Protein AF-A0A5A7UUC9-F1 (afdb_monomer)

Secondary structure (DSSP, 8-state):
--------------S-HHHHHHHHHHHHTSPTT-EEEEEEPHHHHSS-EEEEEEHHHHHHHHTT-PPPHHHHHHHHHHHHHHHHTS-------PPPHHHHHHGGGS--

Radius of gyration: 18.35 Å; Cα contacts (8 Å, |Δi|>4): 94; chains: 1; bounding box: 54×32×56 Å

Nearest PDB structures (foldseek):
  3ro5-assembly1_B  TM=2.591E-01  e=1.560E+00  Influenza A virus (A/Wilson-Smith/1933(H1N1))
  2o66-assembly1_A  TM=3.266E-01  e=6.724E+00  Arabidopsis thaliana
  8ryt-assembly1_D  TM=3.734E-01  e=8.135E+00  Thogotovirus

Sequence (108 aa):
MPIEKEVVCESTSTLPLALKSILRYAEKVMEKDSSITFSLPADLFGISRKSSVLREDIIDLCNMNEKKTFTFVAYMMYLYSSVIGSKENVQYVFVDPFLISYGNTQES

Foldseek 3Di:
DDDPDPPPCPPPDPFPPVLVVLLCCLVPPNDAQDWDKDWDDCVAAVDTDIAIDTSVLSNCVSVVHDHDLRVVSVVSVVVVVVVVPDPDPDDDHDYRVVVVVVVVPPPD

Organism: Cucumis melo var. makuwa (NCBI:txid1194695)

Structure (mmCIF, N/CA/C/O backbone):
data_AF-A0A5A7UUC9-F1
#
_entry.id   AF-A0A5A7UUC9-F1
#
loop_
_atom_site.group_PDB
_atom_site.id
_atom_site.type_symbol
_atom_site.label_atom_id
_atom_site.label_alt_id
_atom_site.label_comp_id
_atom_site.label_asym_id
_atom_site.label_entity_id
_atom_site.label_seq_id
_atom_site.pdbx_PDB_ins_code
_atom_site.Cartn_x
_atom_site.Cartn_y
_atom_site.Cartn_z
_atom_site.occupancy
_atom_site.B_iso_or_equiv
_atom_site.auth_seq_id
_atom_site.auth_comp_id
_atom_site.auth_asym_id
_atom_site.auth_atom_id
_atom_site.pdbx_PDB_model_num
ATOM 1 N N . MET A 1 1 ? -29.744 -9.091 31.223 1.00 53.84 1 MET A N 1
ATOM 2 C CA . MET A 1 1 ? -28.609 -8.370 30.608 1.00 53.84 1 MET A CA 1
ATOM 3 C C . MET A 1 1 ? -29.135 -7.631 29.394 1.00 53.84 1 MET A C 1
ATOM 5 O O . MET A 1 1 ? -29.783 -8.286 28.583 1.00 53.84 1 MET A O 1
ATOM 9 N N . PRO A 1 2 ? -28.952 -6.309 29.267 1.00 45.28 2 PRO A N 1
ATOM 10 C CA . PRO A 1 2 ? -29.240 -5.652 28.007 1.00 45.28 2 PRO A CA 1
ATOM 11 C C . PRO A 1 2 ? -28.129 -6.016 27.018 1.00 45.28 2 PRO A C 1
ATOM 13 O O . PRO A 1 2 ? -26.950 -5.946 27.351 1.00 45.28 2 PRO A O 1
ATOM 16 N N . ILE A 1 3 ? -28.523 -6.459 25.827 1.00 55.78 3 ILE A N 1
ATOM 17 C CA . IL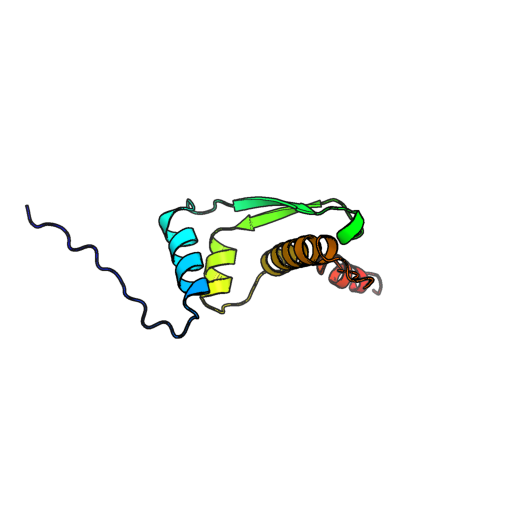E A 1 3 ? -27.624 -6.644 24.690 1.00 55.78 3 ILE A CA 1
ATOM 18 C C . ILE A 1 3 ? -27.105 -5.257 24.321 1.00 55.78 3 ILE A C 1
ATOM 20 O O . ILE A 1 3 ? -27.893 -4.378 23.959 1.00 55.78 3 ILE A O 1
ATOM 24 N N . GLU A 1 4 ? -25.798 -5.056 24.470 1.00 52.66 4 GLU A N 1
ATOM 25 C CA . GLU A 1 4 ? -25.106 -3.894 23.930 1.00 52.66 4 GLU A CA 1
ATOM 26 C C . GLU A 1 4 ? -25.397 -3.853 22.431 1.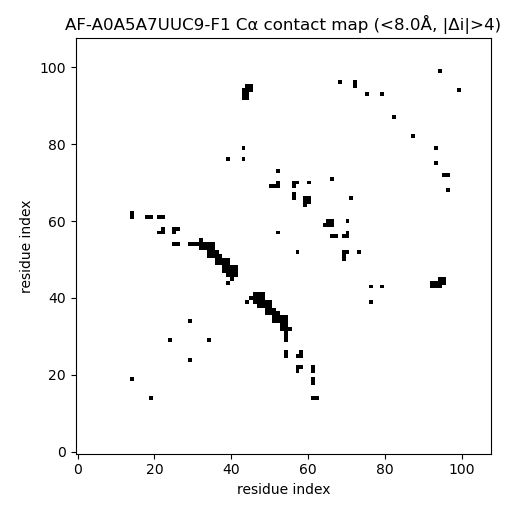00 52.66 4 GLU A C 1
ATOM 28 O O . GLU A 1 4 ? -24.999 -4.731 21.666 1.00 52.66 4 GLU A O 1
ATOM 33 N N . LYS A 1 5 ? -26.191 -2.867 22.014 1.00 54.03 5 LYS A N 1
ATOM 34 C CA . LYS A 1 5 ? -26.396 -2.585 20.600 1.00 54.03 5 LYS A CA 1
ATOM 35 C C . LYS A 1 5 ? -25.043 -2.114 20.086 1.00 54.03 5 LYS A C 1
ATOM 37 O O . LYS A 1 5 ? -24.627 -1.018 20.449 1.00 54.03 5 LYS A O 1
ATOM 42 N N . GLU A 1 6 ? -24.362 -2.950 19.299 1.00 50.28 6 GLU A N 1
ATOM 43 C CA . GLU A 1 6 ? -23.187 -2.550 18.523 1.00 50.28 6 GLU A CA 1
ATOM 44 C C . GLU A 1 6 ? -23.606 -1.288 17.764 1.00 50.28 6 GLU A C 1
ATOM 46 O O . GLU A 1 6 ? -24.454 -1.335 16.869 1.00 50.28 6 GLU A O 1
ATOM 51 N N . VAL A 1 7 ? -23.113 -0.134 18.216 1.00 48.06 7 VAL A N 1
ATOM 52 C CA . VAL A 1 7 ? -23.333 1.140 17.545 1.00 48.06 7 VAL A CA 1
ATOM 53 C C . VAL A 1 7 ? -22.526 1.038 16.264 1.00 48.06 7 VAL A C 1
ATOM 55 O O . VAL A 1 7 ? -21.350 1.389 16.214 1.00 48.06 7 VAL A O 1
ATOM 58 N N . VAL A 1 8 ? -23.151 0.476 15.232 1.00 53.34 8 VAL A N 1
ATOM 59 C CA . VAL A 1 8 ? -22.674 0.585 13.865 1.00 53.34 8 VAL A CA 1
ATOM 60 C C . VAL A 1 8 ? -22.753 2.068 13.559 1.00 53.34 8 VAL A C 1
ATOM 62 O O . VAL A 1 8 ? -23.818 2.614 13.274 1.00 53.34 8 VAL A O 1
ATOM 65 N N . CYS A 1 9 ? -21.614 2.736 13.712 1.00 49.44 9 CYS A N 1
ATOM 66 C CA . CYS A 1 9 ? -21.390 4.045 13.140 1.00 49.44 9 CYS A CA 1
ATOM 67 C C . CYS A 1 9 ? -21.446 3.834 11.628 1.00 49.44 9 CYS A C 1
ATOM 69 O O . CYS A 1 9 ? -20.447 3.510 10.988 1.00 49.44 9 CYS A O 1
ATOM 71 N N . GLU A 1 10 ? -22.651 3.900 11.071 1.00 48.47 10 GLU A N 1
ATOM 72 C CA . GLU A 1 10 ? -22.869 3.928 9.638 1.00 48.47 10 GLU A CA 1
ATOM 73 C C . GLU A 1 10 ? -22.331 5.277 9.174 1.00 48.47 10 GLU A C 1
ATOM 75 O O . GLU A 1 10 ? -23.020 6.296 9.170 1.00 48.47 10 GLU A O 1
ATOM 80 N N . SER A 1 11 ? -21.021 5.312 8.930 1.00 50.34 11 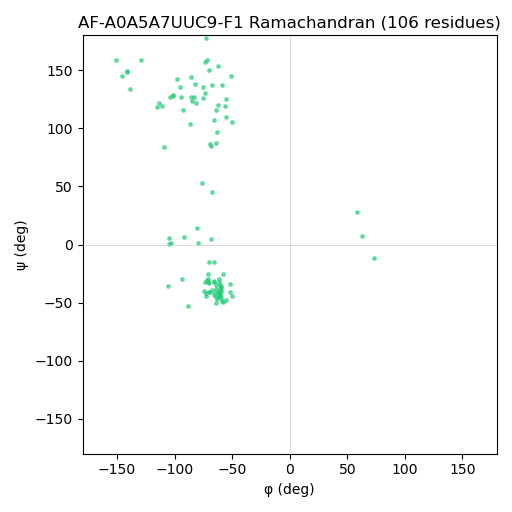SER A N 1
ATOM 81 C CA . SER A 1 11 ? -20.321 6.514 8.525 1.00 50.34 11 SER A CA 1
ATOM 82 C C . SER A 1 11 ? -21.030 7.017 7.272 1.00 50.34 11 SER A C 1
ATOM 84 O O . SER A 1 11 ? -21.080 6.315 6.256 1.00 50.34 11 SER A O 1
ATOM 86 N N . THR A 1 12 ? -21.577 8.231 7.339 1.00 49.62 12 THR A N 1
ATOM 87 C CA . THR A 1 12 ? -22.193 9.001 6.243 1.00 49.62 12 THR A CA 1
ATOM 88 C C . THR A 1 12 ? -21.139 9.426 5.216 1.00 49.62 12 THR A C 1
ATOM 90 O O . THR A 1 12 ? -21.022 10.579 4.815 1.00 49.62 12 THR A O 1
ATOM 93 N N . SER A 1 13 ? -20.282 8.485 4.862 1.00 56.06 13 SER A N 1
ATOM 94 C CA . SER A 1 13 ? -19.069 8.661 4.109 1.00 56.06 13 SER A CA 1
ATOM 95 C C . SER A 1 13 ? -19.437 8.630 2.627 1.00 56.06 13 SER A C 1
ATOM 97 O O . SER A 1 13 ? -20.038 7.672 2.134 1.00 56.06 13 SER A O 1
ATOM 99 N N . THR A 1 14 ? -19.087 9.697 1.913 1.00 74.75 14 THR A N 1
ATOM 100 C CA . THR A 1 14 ? -19.160 9.829 0.446 1.00 74.75 14 THR A CA 1
ATOM 101 C C . THR A 1 14 ? -18.159 8.920 -0.276 1.00 74.75 14 THR A C 1
ATOM 103 O O . THR A 1 14 ? -18.028 8.966 -1.497 1.00 74.75 14 THR A O 1
ATOM 106 N N . LEU A 1 15 ? -17.443 8.084 0.474 1.00 79.38 15 LEU A N 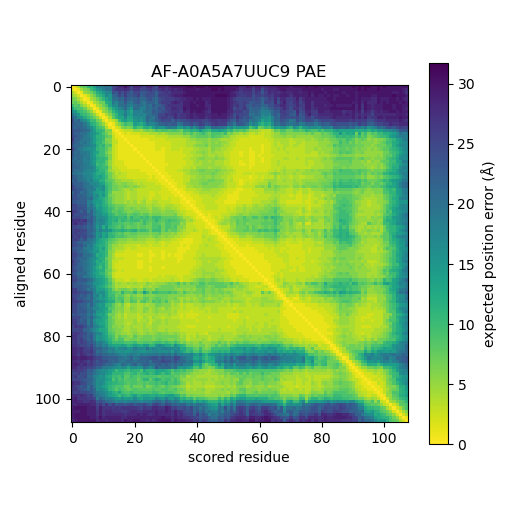1
ATOM 107 C CA . LEU A 1 15 ? -16.417 7.196 -0.025 1.00 79.38 15 LEU A CA 1
ATOM 108 C C . LEU A 1 15 ? -17.025 6.088 -0.907 1.00 79.38 15 LEU A C 1
ATOM 110 O O . LEU A 1 15 ? -18.043 5.491 -0.533 1.00 79.38 15 LEU A O 1
ATOM 114 N N . PRO A 1 16 ? -16.398 5.762 -2.051 1.00 87.00 16 PRO A N 1
ATOM 115 C CA . PRO A 1 16 ? -16.789 4.628 -2.878 1.00 87.00 16 PRO A CA 1
ATOM 116 C C . PRO A 1 16 ? -16.916 3.330 -2.072 1.00 87.00 16 PRO A C 1
ATOM 118 O O . PRO A 1 16 ? -16.124 3.069 -1.164 1.00 87.00 16 PRO A O 1
ATOM 121 N N . LEU A 1 17 ? -17.879 2.480 -2.445 1.00 89.25 17 LEU A N 1
ATOM 122 C CA . LEU A 1 17 ? -18.189 1.233 -1.733 1.00 89.25 17 LEU A CA 1
ATOM 123 C C . LEU A 1 17 ? -16.951 0.348 -1.512 1.00 89.25 17 LEU A C 1
ATOM 125 O O . LEU A 1 17 ? -16.762 -0.176 -0.420 1.00 89.25 17 LEU A O 1
ATOM 129 N N . ALA A 1 18 ? -16.079 0.239 -2.516 1.00 89.19 18 ALA A N 1
ATOM 130 C CA . ALA A 1 18 ? -14.851 -0.547 -2.419 1.00 89.19 18 ALA A CA 1
ATOM 131 C C . ALA A 1 18 ? -13.914 -0.046 -1.306 1.00 89.19 18 ALA A C 1
ATOM 133 O O . ALA A 1 18 ? -13.397 -0.839 -0.522 1.00 89.19 18 ALA A O 1
ATOM 134 N N . LEU A 1 19 ? -13.740 1.272 -1.189 1.00 89.00 19 LEU A N 1
ATOM 135 C CA . LEU A 1 19 ? -12.899 1.871 -0.155 1.00 89.00 19 LEU A CA 1
ATOM 136 C C . LEU A 1 19 ? -13.545 1.747 1.236 1.00 89.00 19 LEU A C 1
ATOM 138 O O . LEU A 1 19 ? -12.836 1.508 2.207 1.00 89.00 19 LEU A O 1
ATOM 142 N N . LYS A 1 20 ? -14.882 1.780 1.341 1.00 90.62 20 LYS A N 1
ATOM 143 C CA . LYS A 1 20 ? -15.581 1.449 2.600 1.00 90.62 20 LYS A CA 1
ATOM 144 C C . LYS A 1 20 ? -15.315 0.012 3.048 1.00 90.62 20 LYS A C 1
ATOM 146 O O . LYS A 1 20 ? -15.102 -0.236 4.232 1.00 90.62 20 LYS A O 1
ATOM 151 N N . SER A 1 21 ? -15.319 -0.939 2.114 1.00 91.56 21 SER A N 1
ATOM 152 C CA . SER A 1 21 ? -15.003 -2.338 2.416 1.00 91.56 21 SER A CA 1
ATOM 153 C C . SER A 1 21 ? -13.555 -2.510 2.878 1.00 91.56 21 SER A C 1
ATOM 155 O O . SER A 1 21 ? -13.315 -3.235 3.842 1.00 91.56 21 SER A O 1
ATOM 157 N N . ILE A 1 22 ? -12.609 -1.817 2.237 1.00 92.25 22 ILE A N 1
ATOM 158 C CA . ILE A 1 22 ? -11.192 -1.826 2.626 1.00 92.25 22 ILE A CA 1
ATOM 159 C C . ILE A 1 22 ? -11.005 -1.214 4.020 1.00 92.25 22 ILE A C 1
ATOM 161 O O . ILE A 1 22 ? -10.334 -1.817 4.857 1.00 92.25 22 ILE A O 1
ATOM 165 N N . LEU A 1 23 ? -11.649 -0.077 4.303 1.00 92.75 23 LEU A N 1
ATOM 166 C CA . LEU A 1 23 ? -11.619 0.550 5.625 1.00 92.75 23 LEU A CA 1
ATOM 167 C C . LEU A 1 23 ? -12.143 -0.406 6.701 1.00 92.75 23 LEU A C 1
ATOM 169 O O . LEU A 1 23 ? -11.456 -0.667 7.684 1.00 92.75 23 LEU A O 1
ATOM 173 N N . ARG A 1 24 ? -13.311 -1.018 6.467 1.00 93.94 24 ARG A N 1
ATOM 174 C CA . ARG A 1 24 ? -13.903 -1.988 7.400 1.00 93.94 24 ARG A CA 1
ATOM 175 C C . ARG A 1 24 ? -12.990 -3.192 7.639 1.00 93.94 24 ARG A C 1
ATOM 177 O O . ARG A 1 24 ? -12.946 -3.706 8.755 1.00 93.94 24 ARG A O 1
ATOM 184 N N . TYR A 1 25 ? -12.288 -3.660 6.608 1.00 93.06 25 TYR A N 1
ATOM 185 C CA . TYR A 1 25 ? -11.304 -4.729 6.747 1.00 93.06 25 TYR A CA 1
ATOM 186 C C . TYR A 1 25 ? -10.140 -4.295 7.646 1.00 93.06 25 TYR A C 1
ATOM 188 O O . TYR A 1 25 ? -9.836 -4.988 8.614 1.00 93.06 25 TYR A O 1
ATOM 196 N N . ALA A 1 26 ? -9.536 -3.133 7.385 1.00 93.19 26 ALA A N 1
ATOM 197 C CA . ALA A 1 26 ? -8.438 -2.616 8.201 1.00 93.19 26 ALA A CA 1
ATOM 198 C C . ALA A 1 26 ? -8.864 -2.384 9.661 1.00 93.19 26 ALA A C 1
ATOM 200 O O . ALA A 1 26 ? -8.112 -2.663 10.590 1.00 93.19 26 ALA A O 1
ATOM 201 N N . GLU A 1 27 ? -10.093 -1.925 9.887 1.00 92.81 27 GLU A N 1
ATOM 202 C CA . GLU A 1 27 ? -10.601 -1.678 11.234 1.00 92.81 27 GLU A CA 1
ATOM 203 C C . GLU A 1 27 ? -10.910 -2.957 12.013 1.00 92.81 27 GLU A C 1
ATOM 205 O O . GLU A 1 27 ? -10.604 -3.008 13.204 1.00 92.81 27 GLU A O 1
ATOM 210 N N . LYS A 1 28 ? -11.516 -3.966 11.366 1.00 93.75 28 LYS A N 1
ATOM 211 C CA . LYS A 1 28 ? -11.986 -5.190 12.040 1.00 93.75 28 LYS A CA 1
ATOM 212 C C . LYS A 1 28 ? -10.985 -6.346 12.031 1.00 93.75 28 LYS A C 1
ATOM 214 O O . LYS A 1 28 ? -11.057 -7.184 12.923 1.00 93.75 28 LYS A O 1
ATOM 219 N N . VAL A 1 29 ? -10.127 -6.444 11.017 1.00 93.31 29 VAL A N 1
ATOM 220 C CA . VAL A 1 29 ? -9.259 -7.618 10.800 1.00 93.31 29 VAL A CA 1
ATOM 221 C C . VAL A 1 29 ? -7.808 -7.333 11.158 1.00 93.31 29 VAL A C 1
ATOM 223 O O . VAL A 1 29 ? -7.122 -8.221 11.655 1.00 93.31 29 VAL A O 1
ATOM 226 N N . MET A 1 30 ? -7.323 -6.116 10.913 1.00 95.06 30 MET A N 1
ATOM 227 C CA . MET A 1 30 ? -5.936 -5.773 11.216 1.00 95.06 30 MET A CA 1
ATOM 228 C C . MET A 1 30 ? -5.803 -5.323 12.669 1.00 95.06 30 MET A C 1
ATOM 230 O O . MET A 1 30 ? -6.493 -4.402 13.111 1.00 95.06 30 MET A O 1
ATOM 234 N N . GLU A 1 31 ? -4.883 -5.952 13.403 1.00 94.44 31 GLU A N 1
ATOM 235 C CA . GLU A 1 31 ? -4.502 -5.504 14.741 1.00 94.44 31 GLU A CA 1
ATOM 236 C C . GLU A 1 31 ? -3.894 -4.097 14.680 1.00 94.44 31 GLU A C 1
ATOM 238 O O . GLU A 1 31 ? -3.340 -3.673 13.658 1.00 94.44 31 GLU A O 1
ATOM 243 N N . LYS A 1 32 ? -3.998 -3.355 15.781 1.00 89.94 32 LYS A N 1
ATOM 244 C CA . LYS A 1 32 ? -3.392 -2.027 15.886 1.00 89.94 32 LYS A CA 1
ATOM 245 C C . LYS A 1 32 ? -1.877 -2.120 15.660 1.00 89.94 32 LYS A C 1
ATOM 247 O O . LYS A 1 32 ? -1.252 -3.052 16.155 1.00 89.94 32 LYS A O 1
ATOM 252 N N . ASP A 1 33 ? -1.316 -1.181 14.897 1.00 88.56 33 ASP A N 1
ATOM 253 C CA . ASP A 1 33 ? 0.112 -1.123 14.543 1.00 88.56 33 ASP A CA 1
ATOM 254 C C . ASP A 1 33 ? 0.619 -2.325 13.711 1.00 88.56 33 ASP A C 1
ATOM 256 O O . ASP A 1 33 ? 1.815 -2.451 13.435 1.00 88.56 33 ASP A O 1
ATOM 260 N N . SER A 1 34 ? -0.284 -3.208 13.266 1.00 94.00 34 SER A N 1
ATOM 261 C CA . SER A 1 34 ? 0.065 -4.293 12.352 1.00 94.00 34 SER A CA 1
ATOM 262 C C . SER A 1 34 ? 0.346 -3.766 10.947 1.00 94.00 34 SER A C 1
ATOM 264 O O . SER A 1 34 ? -0.074 -2.674 10.547 1.00 94.00 34 SER A O 1
ATOM 266 N N . SER A 1 35 ? 1.076 -4.568 10.176 1.00 93.12 35 SER A N 1
ATOM 267 C CA . SER A 1 35 ? 1.472 -4.192 8.828 1.00 93.12 35 SER A CA 1
ATOM 268 C C . SER A 1 35 ? 1.418 -5.363 7.866 1.00 93.12 35 SER A C 1
ATOM 270 O O . SER A 1 35 ? 1.662 -6.514 8.230 1.00 93.12 35 SER A O 1
ATOM 272 N N . ILE A 1 36 ? 1.122 -5.046 6.610 1.00 92.12 36 ILE A N 1
ATOM 273 C CA . ILE A 1 36 ? 1.276 -5.970 5.494 1.00 92.12 36 ILE A CA 1
ATOM 274 C C . ILE A 1 36 ? 2.666 -5.725 4.922 1.00 92.12 36 ILE A C 1
ATOM 276 O O . ILE A 1 36 ? 2.948 -4.635 4.424 1.00 92.12 36 ILE A O 1
ATOM 280 N N . THR A 1 37 ? 3.538 -6.727 5.006 1.00 92.50 37 THR A N 1
ATOM 281 C CA . THR A 1 37 ? 4.906 -6.641 4.483 1.00 92.50 37 THR A CA 1
ATOM 282 C C . THR A 1 37 ? 4.995 -7.278 3.104 1.00 92.50 37 THR A C 1
ATOM 284 O O . THR A 1 37 ? 4.351 -8.288 2.824 1.00 92.50 37 THR A O 1
ATOM 287 N N . PHE A 1 38 ? 5.793 -6.678 2.229 1.00 88.69 38 PHE A N 1
ATOM 288 C CA . PHE A 1 38 ? 6.040 -7.174 0.881 1.00 88.69 38 PHE A CA 1
ATOM 289 C C . PHE A 1 38 ? 7.430 -6.751 0.411 1.00 88.69 38 PHE A C 1
ATOM 291 O O . PHE A 1 38 ? 8.032 -5.810 0.931 1.00 88.69 38 PHE A O 1
ATOM 298 N N . SER A 1 39 ? 7.955 -7.468 -0.574 1.00 88.25 39 SER A N 1
ATOM 299 C CA . SER A 1 39 ? 9.246 -7.158 -1.181 1.00 88.25 39 SER A CA 1
ATOM 300 C C . SER A 1 39 ? 9.018 -6.499 -2.530 1.00 88.25 39 SER A C 1
ATOM 302 O O . SER A 1 39 ? 8.308 -7.047 -3.369 1.00 88.25 39 SER A O 1
ATOM 304 N N . LEU A 1 40 ? 9.633 -5.339 -2.735 1.00 84.62 40 LEU A N 1
ATOM 305 C CA . LEU A 1 40 ? 9.671 -4.689 -4.034 1.00 84.62 40 LEU A CA 1
ATOM 306 C C . LEU A 1 40 ? 10.669 -5.406 -4.931 1.00 84.62 40 LEU A C 1
ATOM 308 O O . LEU A 1 40 ? 11.825 -5.570 -4.522 1.00 84.62 40 LEU A O 1
ATOM 312 N N . PRO A 1 41 ? 10.254 -5.835 -6.127 1.00 81.12 41 PRO A N 1
ATOM 313 C CA . PRO A 1 41 ? 11.147 -6.544 -7.012 1.00 81.12 41 PRO A CA 1
ATOM 314 C C . PRO A 1 41 ? 12.005 -5.517 -7.782 1.00 81.12 41 PRO A C 1
ATOM 316 O O . PRO A 1 41 ? 11.554 -4.426 -8.147 1.00 81.12 41 PRO A O 1
ATOM 319 N N . ALA A 1 42 ? 13.299 -5.820 -7.922 1.00 82.62 42 ALA A N 1
ATOM 320 C CA . ALA A 1 42 ? 14.290 -4.882 -8.462 1.00 82.62 42 ALA A CA 1
ATOM 321 C C . ALA A 1 42 ? 14.122 -4.629 -9.967 1.00 82.62 42 ALA A C 1
ATOM 323 O O . ALA A 1 42 ? 14.514 -3.578 -10.462 1.00 82.62 42 ALA A O 1
ATOM 324 N N . ASP A 1 43 ? 13.529 -5.582 -10.678 1.00 76.75 43 ASP A N 1
ATOM 325 C CA . ASP A 1 43 ? 13.104 -5.460 -12.074 1.00 76.75 43 ASP A CA 1
ATOM 326 C C . ASP A 1 43 ? 12.056 -4.355 -12.282 1.00 76.75 43 ASP A C 1
ATOM 328 O O . ASP A 1 43 ? 12.019 -3.740 -13.346 1.00 76.75 43 ASP A O 1
ATOM 332 N N . LEU A 1 44 ? 11.237 -4.083 -11.265 1.00 74.88 44 LEU A N 1
ATOM 333 C CA . LEU A 1 44 ? 10.211 -3.053 -11.290 1.00 74.88 44 LEU A CA 1
ATOM 334 C C . LEU A 1 44 ? 10.737 -1.690 -10.843 1.00 74.88 44 LEU A C 1
ATOM 336 O O . 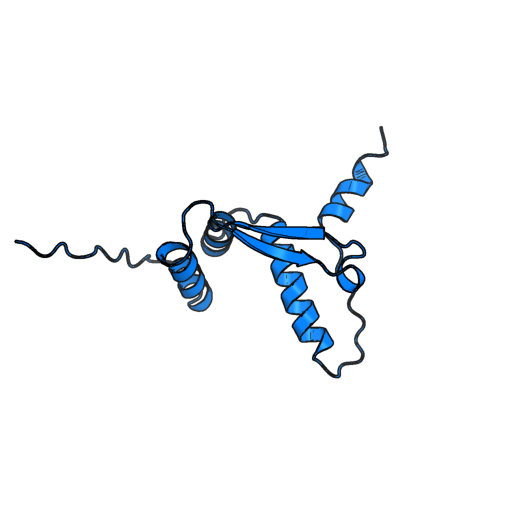LEU A 1 44 ? 10.551 -0.700 -11.541 1.00 74.88 44 LEU A O 1
ATOM 340 N N . PHE A 1 45 ? 11.362 -1.637 -9.666 1.00 75.56 45 PHE A N 1
ATOM 341 C CA . PHE A 1 45 ? 11.703 -0.375 -8.997 1.00 75.56 45 PHE A CA 1
ATOM 342 C C . PHE A 1 45 ? 13.185 0.011 -9.119 1.00 75.56 45 PHE A C 1
ATOM 344 O O . PHE A 1 45 ? 13.609 1.010 -8.540 1.00 75.56 45 PHE A O 1
ATOM 351 N N . GLY A 1 46 ? 14.000 -0.791 -9.812 1.00 77.12 46 GLY A N 1
ATOM 352 C CA . GLY A 1 46 ? 15.456 -0.617 -9.912 1.00 77.12 46 GLY A CA 1
ATOM 353 C C . GLY A 1 46 ? 16.224 -0.983 -8.635 1.00 77.12 46 GLY A C 1
ATOM 354 O O . GLY A 1 46 ? 17.446 -1.117 -8.665 1.00 77.12 46 GLY A O 1
ATOM 355 N N . ILE A 1 47 ? 15.523 -1.181 -7.514 1.00 79.88 47 ILE A N 1
ATOM 356 C CA . ILE A 1 47 ? 16.085 -1.557 -6.218 1.00 79.88 47 ILE A CA 1
ATOM 357 C C . ILE A 1 47 ? 15.204 -2.604 -5.531 1.00 79.88 47 ILE A C 1
ATOM 359 O O . ILE A 1 47 ? 13.983 -2.470 -5.466 1.00 79.88 47 ILE A O 1
ATOM 363 N N . SER A 1 48 ? 15.833 -3.651 -4.991 1.00 84.44 48 SER A N 1
ATOM 364 C CA . SER A 1 48 ? 15.148 -4.605 -4.115 1.00 84.44 48 SER A CA 1
ATOM 365 C C . SER A 1 48 ? 15.070 -4.028 -2.708 1.00 84.44 48 SER A C 1
ATOM 367 O O . SER A 1 48 ? 16.098 -3.727 -2.098 1.00 84.44 48 SER A O 1
ATOM 369 N N . ARG A 1 49 ? 13.856 -3.877 -2.177 1.00 84.12 49 ARG A N 1
ATOM 370 C CA . ARG A 1 49 ? 13.637 -3.386 -0.810 1.00 84.12 49 ARG A CA 1
ATOM 371 C C . ARG A 1 49 ? 12.429 -4.046 -0.172 1.00 84.12 49 ARG A C 1
ATOM 373 O O . ARG A 1 49 ? 11.420 -4.295 -0.827 1.00 84.12 49 ARG A O 1
ATOM 380 N N . LYS A 1 50 ? 12.507 -4.279 1.136 1.00 89.06 50 LYS A N 1
ATOM 381 C CA . LYS A 1 50 ? 11.319 -4.608 1.927 1.00 89.06 50 LYS A CA 1
ATOM 382 C C . LYS A 1 50 ? 10.504 -3.338 2.140 1.00 89.06 50 LYS A C 1
ATOM 384 O O . LYS A 1 50 ? 11.054 -2.283 2.447 1.00 89.06 50 LYS A O 1
ATOM 389 N N . SER A 1 51 ? 9.200 -3.455 1.967 1.00 87.94 51 SER A N 1
ATOM 390 C CA . SER A 1 51 ? 8.228 -2.399 2.200 1.00 87.94 51 SER A CA 1
ATOM 391 C C . SER A 1 51 ? 7.116 -2.939 3.088 1.00 87.94 51 SER A C 1
ATOM 393 O O . SER A 1 51 ? 6.904 -4.151 3.196 1.00 87.94 51 SER A O 1
ATOM 395 N N . SER A 1 52 ? 6.407 -2.032 3.739 1.00 91.12 52 SER A N 1
ATOM 396 C CA . SER A 1 52 ? 5.240 -2.356 4.541 1.00 91.12 52 SER A CA 1
ATOM 397 C C . SER A 1 52 ? 4.172 -1.290 4.369 1.00 91.12 52 SER A C 1
ATOM 399 O O . SER A 1 52 ? 4.483 -0.131 4.108 1.00 91.12 52 SER A O 1
ATOM 401 N N . VAL A 1 53 ? 2.915 -1.700 4.490 1.00 92.62 53 VAL A N 1
ATOM 402 C CA . VAL A 1 53 ? 1.763 -0.804 4.623 1.00 92.62 53 VAL A CA 1
ATOM 403 C C . VAL A 1 53 ? 1.184 -1.052 6.007 1.00 92.62 53 VAL A C 1
ATOM 405 O O . VAL A 1 53 ? 0.796 -2.183 6.318 1.00 92.62 53 VAL A O 1
ATOM 408 N N . LEU A 1 54 ? 1.188 -0.021 6.850 1.00 93.75 54 LEU A N 1
ATOM 409 C CA . LEU A 1 54 ? 0.589 -0.083 8.179 1.00 93.75 54 LEU A CA 1
ATOM 410 C C . LEU A 1 54 ? -0.938 -0.059 8.066 1.00 93.75 54 LEU A C 1
ATOM 412 O O . LEU A 1 54 ? -1.496 0.466 7.098 1.00 93.75 54 LEU A O 1
ATOM 416 N N . ARG A 1 55 ? -1.623 -0.569 9.090 1.00 94.00 55 ARG A N 1
ATOM 417 C CA . ARG A 1 55 ? -3.077 -0.412 9.235 1.00 94.00 55 ARG A CA 1
ATOM 418 C C . ARG A 1 55 ? -3.503 1.052 9.081 1.00 94.00 55 ARG A C 1
ATOM 420 O O . ARG A 1 55 ? -4.461 1.352 8.372 1.00 94.00 55 ARG A O 1
ATOM 427 N N . GLU A 1 56 ? -2.765 1.959 9.708 1.00 92.44 56 GLU A N 1
ATOM 428 C CA . GLU A 1 56 ? -3.030 3.397 9.706 1.00 92.44 56 GLU A CA 1
ATOM 429 C C . GLU A 1 56 ? -2.906 3.992 8.297 1.00 92.44 56 GLU A C 1
ATOM 431 O O . GLU A 1 56 ? -3.722 4.825 7.918 1.00 92.44 56 GLU A O 1
ATOM 436 N N . ASP A 1 57 ? -1.983 3.492 7.472 1.00 91.88 57 ASP A N 1
ATOM 437 C CA . ASP A 1 57 ? -1.814 3.964 6.092 1.00 91.88 57 ASP A CA 1
ATOM 438 C C . ASP A 1 57 ? -3.036 3.624 5.214 1.00 91.88 57 ASP A C 1
ATOM 440 O O . ASP A 1 57 ? -3.375 4.368 4.288 1.00 91.88 57 ASP A O 1
ATOM 444 N N . ILE A 1 58 ? -3.719 2.507 5.505 1.00 91.94 58 ILE A N 1
ATOM 445 C CA . ILE A 1 58 ? -4.965 2.100 4.834 1.00 91.94 58 ILE A CA 1
ATOM 446 C C . ILE A 1 58 ? -6.136 2.963 5.310 1.00 91.94 58 ILE A C 1
ATOM 448 O O . ILE A 1 58 ? -6.978 3.365 4.502 1.00 91.94 58 ILE A O 1
ATOM 452 N N . ILE A 1 59 ? -6.185 3.265 6.608 1.00 91.56 59 ILE A N 1
ATOM 453 C CA . ILE A 1 59 ? -7.202 4.147 7.187 1.00 91.56 59 ILE A CA 1
ATOM 454 C C . ILE A 1 59 ? -7.068 5.554 6.593 1.00 91.56 59 ILE A C 1
ATOM 456 O O . ILE A 1 59 ? -8.060 6.106 6.115 1.00 91.56 59 ILE A O 1
ATOM 460 N N . ASP A 1 60 ? -5.853 6.100 6.533 1.00 90.81 60 ASP A N 1
ATOM 461 C CA . ASP A 1 60 ? -5.579 7.415 5.948 1.00 90.81 60 ASP A CA 1
ATOM 462 C C . ASP A 1 60 ? -5.928 7.466 4.457 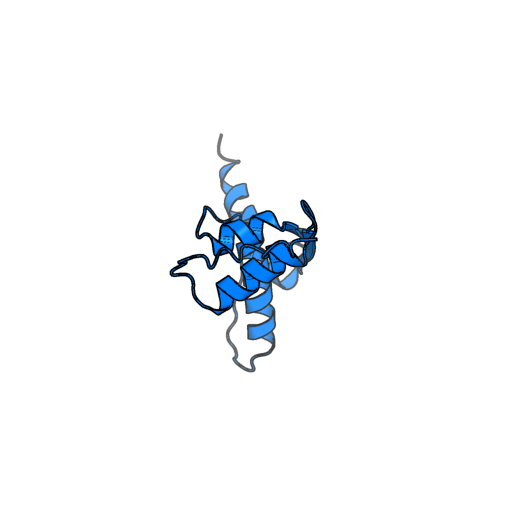1.00 90.81 60 ASP A C 1
ATOM 464 O O . ASP A 1 60 ? -6.564 8.420 3.998 1.00 90.81 60 ASP A O 1
ATOM 468 N N . LEU A 1 61 ? -5.612 6.401 3.707 1.00 89.06 61 LEU A N 1
ATOM 469 C CA . LEU A 1 61 ? -6.036 6.255 2.313 1.00 89.06 61 LEU A CA 1
ATOM 470 C C . LEU A 1 61 ? -7.559 6.364 2.166 1.00 89.06 61 LEU A C 1
ATOM 472 O O . LEU A 1 61 ? -8.037 7.068 1.274 1.00 89.06 61 LEU A O 1
ATOM 476 N N . CYS A 1 62 ? -8.309 5.649 3.007 1.00 89.12 62 CYS A N 1
ATOM 477 C CA . CYS A 1 62 ? -9.767 5.584 2.931 1.00 89.12 62 CYS A CA 1
ATOM 478 C C . CYS A 1 62 ? -10.437 6.870 3.421 1.00 89.12 62 CYS A C 1
ATOM 480 O O . CYS A 1 62 ? -11.468 7.263 2.885 1.00 89.12 62 CYS A O 1
ATOM 482 N N . ASN A 1 63 ? -9.842 7.557 4.391 1.00 87.94 63 ASN A N 1
ATOM 483 C CA . ASN A 1 63 ? -10.348 8.835 4.884 1.00 87.94 63 ASN A CA 1
ATOM 484 C C . ASN A 1 63 ? -9.976 10.018 3.985 1.00 87.94 63 ASN A C 1
ATOM 486 O O . ASN A 1 63 ? -10.360 11.146 4.279 1.00 87.94 63 ASN A O 1
ATOM 490 N N . MET A 1 64 ? -9.275 9.768 2.872 1.00 83.81 64 MET A N 1
ATOM 491 C CA . MET A 1 64 ? -8.766 10.806 1.972 1.00 83.81 64 MET A CA 1
ATOM 492 C C . MET A 1 64 ? -7.837 11.801 2.687 1.00 83.81 64 MET A C 1
ATOM 494 O O . MET A 1 64 ? -7.713 12.950 2.264 1.00 83.81 64 MET A O 1
ATOM 498 N N . ASN A 1 65 ? -7.166 11.339 3.745 1.00 86.19 65 ASN A N 1
ATOM 499 C CA . ASN A 1 65 ? -6.107 12.072 4.424 1.00 86.19 65 ASN A CA 1
ATOM 500 C C . ASN A 1 65 ? -4.835 12.086 3.560 1.00 86.19 65 ASN A C 1
ATOM 502 O O . ASN A 1 65 ? -4.772 11.484 2.481 1.00 86.19 65 ASN A O 1
ATOM 506 N N . GLU A 1 66 ? -3.798 12.767 4.048 1.00 83.75 66 GLU A N 1
ATOM 507 C CA . GLU A 1 66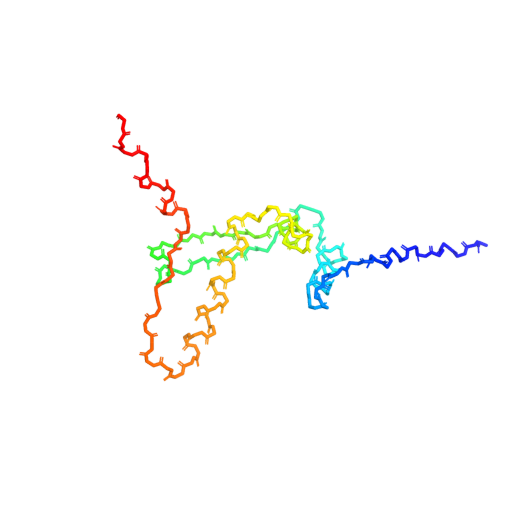 ? -2.472 12.709 3.441 1.00 83.75 66 GLU A CA 1
ATOM 508 C C . GLU A 1 66 ? -1.986 11.255 3.348 1.00 83.75 66 GLU A C 1
ATOM 510 O O . GLU A 1 66 ? -1.972 10.506 4.324 1.00 83.75 66 GLU A O 1
ATOM 515 N N . LYS A 1 67 ? -1.616 10.840 2.135 1.00 82.94 67 LYS A N 1
ATOM 516 C CA . LYS A 1 67 ? -1.254 9.453 1.844 1.00 82.94 67 LYS A CA 1
ATOM 517 C C . LYS A 1 67 ? 0.246 9.292 1.946 1.00 82.94 67 LYS A C 1
ATOM 519 O O . LYS A 1 67 ? 0.995 9.974 1.247 1.00 82.94 67 LYS A O 1
ATOM 524 N N . LYS A 1 68 ? 0.684 8.320 2.739 1.00 84.25 68 LYS A N 1
ATOM 525 C CA . LYS A 1 68 ? 2.100 7.967 2.795 1.00 84.25 68 LYS A CA 1
ATOM 526 C C . LYS A 1 68 ? 2.547 7.291 1.504 1.00 84.25 68 LYS A C 1
ATOM 528 O O . LYS A 1 68 ? 1.798 6.559 0.852 1.00 84.25 68 LYS A O 1
ATOM 533 N N . THR A 1 69 ? 3.820 7.482 1.181 1.00 83.31 69 THR A N 1
ATOM 534 C CA . THR A 1 69 ? 4.488 6.924 -0.001 1.00 83.31 69 THR A CA 1
ATOM 535 C C . THR A 1 69 ? 4.311 5.409 -0.133 1.00 83.31 69 THR A C 1
ATOM 537 O O . THR A 1 69 ? 4.171 4.896 -1.242 1.00 83.31 69 THR A O 1
ATOM 540 N N . PHE A 1 70 ? 4.253 4.683 0.987 1.00 81.56 70 PHE A N 1
ATOM 541 C CA . PHE A 1 70 ? 4.103 3.226 1.006 1.00 81.56 70 PHE A CA 1
ATOM 542 C C . PHE A 1 70 ? 2.814 2.731 0.337 1.00 81.56 70 PHE A C 1
ATOM 544 O O . PHE A 1 70 ? 2.830 1.708 -0.349 1.00 81.56 70 PHE A O 1
ATOM 551 N N . THR A 1 71 ? 1.722 3.486 0.456 1.00 83.94 71 THR A N 1
ATOM 552 C CA . THR A 1 71 ? 0.442 3.153 -0.179 1.00 83.94 71 THR A CA 1
ATOM 553 C C . THR A 1 71 ? 0.523 3.262 -1.702 1.00 83.94 71 THR A C 1
ATOM 555 O O . THR A 1 71 ? 0.000 2.407 -2.417 1.00 83.94 71 THR A O 1
ATOM 558 N N . PHE A 1 72 ? 1.235 4.270 -2.219 1.00 85.12 72 PHE A N 1
ATOM 559 C CA . PHE A 1 72 ? 1.480 4.412 -3.658 1.00 85.12 72 PHE A CA 1
ATOM 560 C C . PHE A 1 72 ? 2.354 3.284 -4.197 1.00 85.12 72 PHE A C 1
ATOM 562 O O . PHE A 1 72 ? 2.050 2.711 -5.238 1.00 85.12 72 PHE A O 1
ATOM 569 N N . VAL A 1 73 ? 3.407 2.934 -3.461 1.00 86.62 73 VAL A N 1
ATOM 570 C CA . VAL A 1 73 ? 4.328 1.852 -3.815 1.00 86.62 73 VAL A CA 1
ATOM 571 C C . VAL A 1 73 ? 3.602 0.502 -3.899 1.00 86.62 73 VAL A C 1
ATOM 573 O O . VAL A 1 73 ? 3.780 -0.231 -4.873 1.00 86.62 73 VAL A O 1
ATOM 576 N N . ALA A 1 74 ? 2.723 0.197 -2.939 1.00 88.38 74 ALA A N 1
ATOM 577 C CA . ALA A 1 74 ? 1.891 -1.008 -2.982 1.00 88.38 74 ALA A CA 1
ATOM 578 C C . ALA A 1 74 ? 0.968 -1.032 -4.216 1.00 88.38 74 ALA A C 1
ATOM 580 O O . ALA A 1 74 ? 0.827 -2.064 -4.874 1.00 88.38 74 ALA A O 1
ATOM 581 N N . TYR A 1 75 ? 0.378 0.113 -4.570 1.00 87.62 75 TYR A N 1
ATOM 582 C CA . TYR A 1 75 ? -0.486 0.219 -5.746 1.00 87.62 75 TYR A CA 1
ATOM 583 C C . TYR A 1 75 ? 0.285 0.087 -7.067 1.00 87.62 75 TYR A C 1
ATOM 585 O O . TYR A 1 75 ? -0.172 -0.604 -7.976 1.00 87.62 75 TYR A O 1
ATOM 593 N N . MET A 1 76 ? 1.475 0.685 -7.169 1.00 86.75 76 MET A N 1
ATOM 594 C CA . MET A 1 76 ? 2.350 0.516 -8.334 1.00 86.75 76 MET A CA 1
ATOM 595 C C . MET A 1 76 ? 2.730 -0.953 -8.546 1.00 86.75 76 MET A C 1
ATOM 597 O O . MET A 1 76 ? 2.699 -1.429 -9.677 1.00 86.75 76 MET A O 1
ATOM 601 N N . MET A 1 77 ? 3.005 -1.694 -7.468 1.00 87.00 77 MET A N 1
ATOM 602 C CA . MET A 1 77 ? 3.269 -3.133 -7.543 1.00 87.00 77 MET A CA 1
ATOM 603 C C . MET A 1 77 ? 2.059 -3.911 -8.086 1.00 87.00 77 MET A C 1
ATOM 605 O O . MET A 1 77 ? 2.217 -4.743 -8.976 1.00 87.00 77 MET A O 1
ATOM 609 N N . TYR A 1 78 ? 0.847 -3.601 -7.612 1.00 87.94 78 TYR A N 1
ATOM 610 C CA . TYR A 1 78 ? -0.387 -4.192 -8.145 1.00 87.94 78 TYR A CA 1
ATOM 611 C C . TYR A 1 78 ? -0.580 -3.898 -9.642 1.00 87.94 78 TYR A C 1
ATOM 613 O O . TYR A 1 78 ? -0.891 -4.805 -10.422 1.00 87.94 78 TYR A O 1
ATOM 621 N N . LEU A 1 79 ? -0.381 -2.641 -10.052 1.00 85.50 79 LEU A N 1
ATOM 622 C CA . LEU A 1 79 ? -0.494 -2.241 -11.453 1.00 85.50 79 LEU A CA 1
ATOM 623 C C . LEU A 1 79 ? 0.517 -2.983 -12.320 1.00 85.50 79 LEU A C 1
ATOM 625 O O . LEU A 1 79 ? 0.144 -3.508 -13.362 1.00 85.50 79 LEU A O 1
ATOM 629 N N . TYR A 1 80 ? 1.765 -3.088 -11.873 1.00 82.38 80 TYR A N 1
ATOM 630 C CA . TYR A 1 80 ? 2.791 -3.840 -12.581 1.00 82.38 80 TYR A CA 1
ATOM 631 C C . TYR A 1 80 ? 2.425 -5.312 -12.763 1.00 82.38 80 TYR A C 1
ATOM 633 O O . TYR A 1 80 ? 2.491 -5.816 -13.880 1.00 82.38 80 TYR A O 1
ATOM 641 N N . SER A 1 81 ? 1.982 -5.993 -11.700 1.00 80.88 81 SER A N 1
ATOM 642 C CA . SER A 1 81 ? 1.541 -7.390 -11.805 1.00 80.88 81 SER A CA 1
ATOM 643 C C . SER A 1 81 ? 0.370 -7.551 -12.778 1.00 80.88 81 SER A C 1
ATOM 645 O O . SER A 1 81 ? 0.304 -8.540 -13.504 1.00 80.88 81 SER A O 1
ATOM 647 N N . SER A 1 82 ? -0.529 -6.565 -12.829 1.00 83.50 82 SER A N 1
ATOM 648 C CA . SER A 1 82 ? -1.657 -6.555 -13.766 1.00 83.50 82 SER A CA 1
ATOM 649 C C . SER A 1 82 ? -1.207 -6.331 -15.216 1.00 83.50 82 SER A C 1
ATOM 651 O O . SER A 1 82 ? -1.708 -6.986 -16.126 1.00 83.50 82 SER A O 1
ATOM 653 N N . VAL A 1 83 ? -0.244 -5.430 -15.428 1.00 80.12 83 VAL A N 1
ATOM 654 C CA . VAL A 1 83 ? 0.304 -5.068 -16.743 1.00 80.12 83 VAL A CA 1
ATOM 655 C C . VAL A 1 83 ? 1.187 -6.175 -17.314 1.00 80.12 83 VAL A C 1
ATOM 657 O O . VAL A 1 83 ? 1.024 -6.521 -18.473 1.00 80.12 83 VAL A O 1
ATOM 660 N N . ILE A 1 84 ? 2.071 -6.789 -16.521 1.00 73.94 84 ILE A N 1
ATOM 661 C CA . ILE A 1 84 ? 2.874 -7.939 -16.978 1.00 73.94 84 ILE A CA 1
ATOM 662 C C . ILE A 1 84 ? 1.996 -9.125 -17.375 1.00 73.94 84 ILE A C 1
ATOM 664 O O . ILE A 1 84 ? 2.347 -9.892 -18.269 1.00 73.94 84 ILE A O 1
ATOM 668 N N . GLY A 1 85 ? 0.850 -9.290 -16.713 1.00 70.06 85 GLY A N 1
ATOM 669 C CA . GLY A 1 85 ? -0.131 -10.299 -17.093 1.00 70.06 85 GLY A CA 1
ATOM 670 C C . GLY A 1 85 ? -0.847 -9.997 -18.414 1.00 70.06 85 GLY A C 1
ATOM 671 O O . GLY A 1 85 ? -1.488 -10.894 -18.969 1.00 70.06 85 GLY A O 1
ATOM 672 N N . SER A 1 86 ? -0.765 -8.766 -18.929 1.00 69.94 86 SER A N 1
ATOM 673 C CA . SER A 1 86 ? -1.392 -8.372 -20.187 1.00 69.94 86 SER A CA 1
ATOM 674 C C . SER A 1 86 ? -0.473 -8.700 -21.374 1.00 69.94 86 SER A C 1
ATOM 676 O O . SER A 1 86 ? 0.749 -8.619 -21.302 1.00 69.94 86 SER A O 1
ATOM 678 N N . LYS A 1 87 ? -1.059 -9.107 -22.506 1.00 66.06 87 LYS A N 1
ATOM 679 C CA . LYS A 1 87 ? -0.320 -9.395 -23.755 1.00 66.06 87 LYS A CA 1
ATOM 680 C C . LYS A 1 87 ? 0.022 -8.126 -24.548 1.00 66.06 87 LYS A C 1
ATOM 682 O O . LYS A 1 87 ? 0.325 -8.205 -25.738 1.00 66.06 87 LYS A O 1
ATOM 687 N N . GLU A 1 88 ? -0.108 -6.957 -23.933 1.00 68.25 88 GLU A N 1
ATOM 688 C CA . GLU A 1 88 ? 0.126 -5.682 -24.595 1.00 68.25 88 GLU A CA 1
ATOM 689 C C . GLU A 1 88 ? 1.627 -5.375 -24.578 1.00 68.25 88 GLU A C 1
ATOM 691 O O . GLU A 1 88 ? 2.268 -5.392 -23.532 1.00 68.25 88 GLU A O 1
ATOM 696 N N . ASN A 1 89 ? 2.209 -5.094 -25.748 1.00 64.50 89 ASN A N 1
ATOM 697 C CA . ASN A 1 89 ? 3.632 -4.759 -25.899 1.00 64.50 89 ASN A CA 1
ATOM 698 C C . ASN A 1 89 ? 3.920 -3.315 -25.450 1.00 64.50 89 ASN A C 1
ATOM 700 O O . ASN A 1 89 ? 4.451 -2.514 -26.220 1.00 64.50 89 ASN A O 1
ATOM 704 N N . VAL A 1 90 ? 3.518 -2.952 -24.234 1.00 66.62 90 VAL A N 1
ATOM 705 C CA . VAL A 1 90 ? 3.732 -1.614 -23.680 1.00 66.62 90 VAL A CA 1
ATOM 706 C C . VAL A 1 90 ? 4.746 -1.711 -22.547 1.00 66.62 90 VAL A C 1
ATOM 708 O O . VAL A 1 90 ? 4.539 -2.405 -21.555 1.00 66.62 90 VAL A O 1
ATOM 711 N N . GLN A 1 91 ? 5.870 -1.014 -22.706 1.00 71.00 91 GLN A N 1
ATOM 712 C CA . GLN A 1 91 ? 6.930 -0.974 -2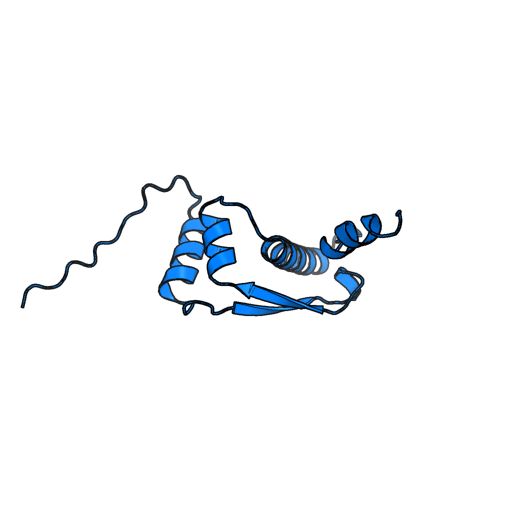1.707 1.00 71.00 91 GLN A CA 1
ATOM 713 C C . GLN A 1 91 ? 6.631 0.133 -20.692 1.00 71.00 91 GLN A C 1
ATOM 715 O O . GLN A 1 91 ? 6.814 1.315 -20.977 1.00 71.00 91 GLN A O 1
ATOM 720 N N . TYR A 1 92 ? 6.164 -0.250 -19.504 1.00 74.75 92 TYR A N 1
ATOM 721 C CA . TYR A 1 92 ? 5.983 0.668 -18.381 1.00 74.75 92 TYR A CA 1
ATOM 722 C C . TYR A 1 92 ? 7.209 0.635 -17.471 1.00 74.75 92 TYR A C 1
ATOM 724 O O . TYR A 1 92 ? 7.707 -0.436 -17.131 1.00 74.75 92 TYR A O 1
ATOM 732 N N . VAL A 1 93 ? 7.668 1.813 -17.050 1.00 75.38 93 VAL A N 1
ATOM 733 C CA . VAL A 1 93 ? 8.701 1.963 -16.021 1.00 75.38 93 VAL A CA 1
ATOM 734 C C . VAL A 1 93 ? 8.050 2.614 -14.811 1.00 75.38 93 VAL A C 1
ATOM 736 O O . VAL A 1 93 ? 7.494 3.707 -14.919 1.00 75.38 93 VAL A O 1
ATOM 739 N N . PHE A 1 94 ? 8.110 1.943 -13.665 1.00 80.25 94 PHE A N 1
ATOM 740 C CA . PHE A 1 94 ? 7.640 2.492 -12.399 1.00 80.25 94 PHE A CA 1
ATOM 741 C C . PHE A 1 94 ? 8.856 2.964 -11.605 1.00 80.25 94 PHE A C 1
ATOM 743 O O . PHE A 1 94 ? 9.818 2.225 -11.426 1.00 80.25 94 PHE A O 1
ATOM 750 N N . VAL A 1 95 ? 8.835 4.213 -11.146 1.00 79.88 95 VAL A N 1
ATOM 751 C CA . VAL A 1 95 ? 9.950 4.801 -10.396 1.00 79.88 95 VAL A CA 1
ATOM 752 C C . VAL A 1 95 ? 9.601 4.792 -8.915 1.00 79.88 95 VAL A C 1
ATOM 754 O O . VAL A 1 95 ? 8.531 5.270 -8.535 1.00 79.88 95 VAL A O 1
ATOM 757 N N . ASP A 1 96 ? 10.501 4.271 -8.077 1.00 81.31 96 ASP A N 1
ATOM 758 C CA . ASP A 1 96 ? 10.351 4.355 -6.623 1.00 81.31 96 ASP A CA 1
ATOM 759 C C . ASP A 1 96 ? 10.358 5.837 -6.201 1.00 81.31 96 ASP A C 1
ATOM 761 O O . ASP A 1 96 ? 11.361 6.526 -6.422 1.00 81.31 96 ASP A O 1
ATOM 765 N N . PRO A 1 97 ? 9.285 6.352 -5.570 1.00 80.25 97 PRO A N 1
ATOM 766 C CA . PRO A 1 97 ? 9.239 7.745 -5.140 1.00 80.25 97 PRO A CA 1
ATOM 767 C C . PRO A 1 97 ? 10.379 8.139 -4.186 1.00 80.25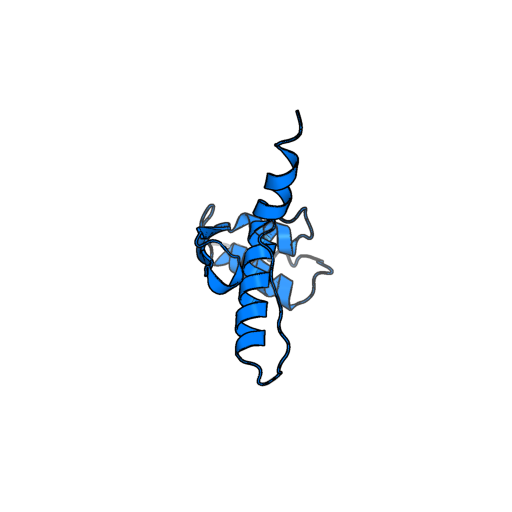 97 PRO A C 1
ATOM 769 O O . PRO A 1 97 ? 10.768 9.305 -4.145 1.00 80.25 97 PRO A O 1
ATOM 772 N N . PHE A 1 98 ? 10.958 7.186 -3.444 1.00 79.25 98 PHE A N 1
ATOM 773 C CA . PHE A 1 98 ? 12.123 7.457 -2.597 1.00 79.25 98 PHE A CA 1
ATOM 774 C C . PHE A 1 98 ? 13.370 7.835 -3.409 1.00 79.25 98 PHE A C 1
ATOM 776 O O . PHE A 1 98 ? 14.161 8.659 -2.953 1.00 79.25 98 PHE A O 1
ATOM 783 N N . LEU A 1 99 ? 13.534 7.293 -4.621 1.00 76.94 99 LEU A N 1
ATOM 784 C CA . LEU A 1 99 ? 14.651 7.646 -5.503 1.00 76.94 99 LEU A CA 1
ATOM 785 C C . LEU A 1 99 ? 14.509 9.069 -6.050 1.00 76.94 99 LEU A C 1
ATOM 787 O O . LEU A 1 99 ? 15.507 9.770 -6.197 1.00 76.94 99 LEU A O 1
ATOM 791 N N . ILE A 1 100 ? 13.272 9.521 -6.274 1.00 78.00 100 ILE A N 1
ATOM 792 C CA . ILE A 1 100 ? 12.984 10.901 -6.690 1.00 78.00 100 ILE A CA 1
ATOM 793 C C . ILE A 1 100 ? 13.401 11.882 -5.587 1.00 78.00 100 ILE A C 1
ATOM 795 O O . ILE A 1 100 ? 13.963 12.936 -5.869 1.00 78.00 100 ILE A O 1
ATOM 799 N N . SER A 1 101 ? 13.183 11.518 -4.321 1.00 72.88 101 SER A N 1
ATOM 800 C CA . SER A 1 101 ? 13.581 12.350 -3.182 1.00 72.88 101 SER A CA 1
ATOM 801 C C . SER A 1 101 ? 15.098 12.408 -2.965 1.00 72.88 101 SER A C 1
ATOM 803 O O . SER A 1 101 ? 15.584 13.410 -2.448 1.00 72.88 101 SER A O 1
ATOM 805 N N . TYR A 1 102 ? 15.849 11.358 -3.317 1.00 63.62 102 TYR A N 1
ATOM 806 C CA . TYR A 1 102 ? 17.286 11.256 -3.022 1.00 63.62 102 TYR A CA 1
ATOM 807 C C . TYR A 1 102 ? 18.147 12.210 -3.873 1.00 63.62 102 TYR A C 1
ATOM 809 O O . TYR A 1 102 ? 19.171 12.714 -3.403 1.00 63.62 102 TYR A O 1
ATOM 817 N N . GLY A 1 103 ? 17.711 12.508 -5.104 1.00 54.38 103 GLY A N 1
ATOM 818 C CA . GLY A 1 103 ? 18.444 13.342 -6.066 1.00 54.38 103 GLY A CA 1
ATOM 819 C C . GLY A 1 103 ? 18.612 14.816 -5.673 1.00 54.38 103 GLY A C 1
ATOM 820 O O . GLY A 1 103 ? 19.475 15.484 -6.226 1.00 54.38 103 GLY A O 1
ATOM 821 N N . ASN A 1 104 ? 17.863 15.312 -4.685 1.00 52.19 104 ASN A N 1
ATOM 822 C CA . ASN A 1 104 ? 17.925 16.715 -4.250 1.00 52.19 104 ASN A CA 1
ATOM 823 C C . ASN A 1 104 ? 18.923 16.969 -3.105 1.00 52.19 104 ASN A C 1
ATOM 825 O O . ASN A 1 104 ? 18.957 18.065 -2.557 1.00 52.19 104 ASN A O 1
ATOM 829 N N . THR A 1 105 ? 19.718 15.969 -2.712 1.00 52.56 105 THR A N 1
ATOM 830 C CA . THR A 1 105 ? 20.604 16.060 -1.532 1.00 52.56 105 THR A CA 1
ATOM 831 C C . THR A 1 105 ? 22.089 16.241 -1.870 1.00 52.56 105 THR A C 1
ATOM 833 O O . THR A 1 105 ? 22.905 16.302 -0.956 1.00 52.56 105 THR A O 1
ATOM 836 N N . GLN A 1 106 ? 22.462 16.309 -3.156 1.00 51.47 106 GLN A N 1
ATOM 837 C CA . GLN A 1 106 ? 23.859 16.495 -3.592 1.00 51.47 106 GLN A CA 1
ATOM 838 C C . GLN A 1 106 ? 24.197 17.906 -4.101 1.00 51.47 106 GLN A C 1
ATOM 840 O O . GLN A 1 106 ? 25.326 18.136 -4.522 1.00 51.47 106 GLN A O 1
ATOM 845 N N . GLU A 1 107 ? 23.276 18.866 -4.012 1.00 44.88 107 GLU A N 1
ATOM 846 C CA . GLU A 1 107 ? 23.582 20.288 -4.219 1.00 44.88 107 GLU A CA 1
ATOM 847 C C . GLU A 1 107 ? 23.516 21.041 -2.880 1.00 44.88 107 GLU A C 1
ATOM 849 O O . GLU A 1 107 ? 22.491 21.616 -2.512 1.00 44.88 107 GLU A O 1
ATOM 854 N N . SER A 1 108 ? 24.604 21.008 -2.109 1.00 44.62 108 SER A N 1
ATOM 855 C CA . SER A 1 108 ? 24.914 21.974 -1.039 1.00 44.62 108 SER A CA 1
ATOM 856 C C . SER A 1 108 ? 26.414 22.023 -0.795 1.00 44.62 108 SER A C 1
ATOM 858 O O . SER A 1 108 ? 27.031 20.936 -0.742 1.00 44.62 108 SER A O 1
#

pLDDT: mean 78.51, std 14.68, range [44.62, 95.06]

Solvent-accessible surface area (backbone atoms only — not comparable to full-atom values): 6844 Å² total; per-residue (Å²): 132,84,80,80,73,79,78,75,75,75,70,92,61,91,58,56,69,70,46,51,54,51,37,52,42,41,69,75,70,44,55,88,91,34,63,54,74,48,70,46,53,36,93,57,44,77,47,71,43,81,47,56,41,42,38,64,54,50,44,27,52,52,70,69,47,85,66,57,69,48,60,54,52,55,48,51,52,53,50,48,59,55,51,70,72,42,94,62,97,69,91,82,83,57,76,47,68,68,60,67,63,57,72,72,72,78,81,126

Mean predicted aligned error: 10.55 Å